Protein AF-G0NCK1-F1 (afdb_monomer)

Solvent-accessible surface area (backbone atoms only — not comparable to full-atom values): 6381 Å² total; per-residue (Å²): 136,85,81,86,69,87,84,57,79,73,86,86,68,78,66,81,61,38,80,46,49,66,48,74,62,87,81,73,84,52,90,65,46,43,81,42,58,88,36,52,41,75,54,63,44,97,35,51,33,38,38,39,38,29,33,47,95,86,33,37,13,32,36,46,56,97,88,40,81,44,78,33,70,27,40,37,37,39,43,38,76,90,77,41,20,24,37,38,32,38,66,86,72,50,74,45,68,77,36,64,49,56,32,36,36,12,30,41,79,112

Sequence (110 aa):
MACVNFNAPLPTSKPPTCDCPSQYITNSTEPGYELNNFYVRGEISDDRCSWNISCANSRIAQGRVNGHLYKSHFFAGLCNGGTQKWIVASGDGILWQDVPIFEYSCVELL

Secondary structure (DSSP, 8-state):
-PPP-TTSPP-----------EEE------TTEEE-GGGEEEEE-TTS-EEEEEESTTPEEEEEETTEEEEESEEEEEEETTTTEEEEEETTS-EEEEESSEEEEEEEE-

Structure (mmCIF, N/CA/C/O backbone):
data_AF-G0NCK1-F1
#
_entry.id   AF-G0NCK1-F1
#
loop_
_atom_site.group_PDB
_atom_site.id
_atom_site.type_symbol
_atom_site.label_atom_id
_atom_site.label_alt_id
_atom_site.label_comp_id
_atom_site.label_asym_id
_atom_site.label_entity_id
_atom_site.label_seq_id
_atom_site.pdbx_PDB_ins_code
_atom_site.Cartn_x
_atom_site.Cartn_y
_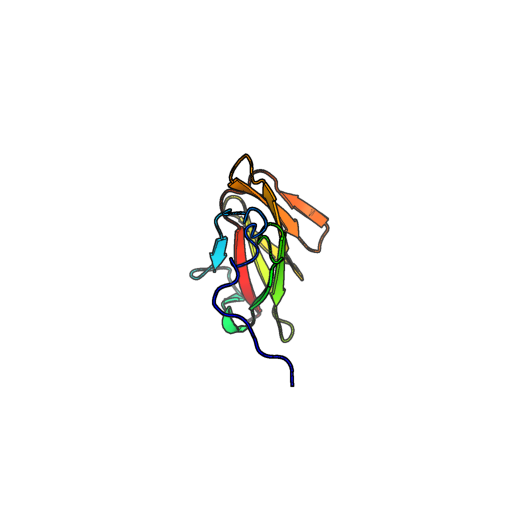atom_site.Cartn_z
_atom_site.occupancy
_atom_site.B_iso_or_equiv
_atom_site.auth_seq_id
_atom_site.auth_comp_id
_atom_site.auth_asym_id
_atom_site.auth_atom_id
_atom_site.pdbx_PDB_model_num
ATOM 1 N N . MET A 1 1 ? -33.078 -32.556 -6.939 1.00 44.72 1 MET A N 1
ATOM 2 C CA . MET A 1 1 ? -33.247 -31.133 -7.299 1.00 44.72 1 MET A CA 1
ATOM 3 C C . MET A 1 1 ? -33.544 -30.396 -6.002 1.00 44.72 1 MET A C 1
ATOM 5 O O . MET A 1 1 ? -34.588 -30.646 -5.419 1.00 44.72 1 MET A O 1
ATOM 9 N N . ALA A 1 2 ? -32.580 -29.653 -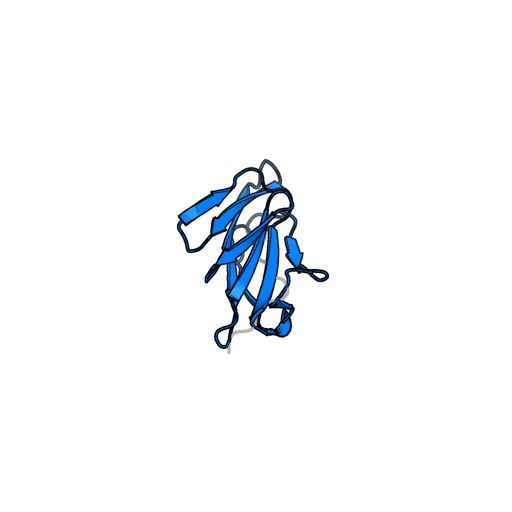5.457 1.00 54.22 2 ALA A N 1
ATOM 10 C CA . ALA A 1 2 ? -32.749 -28.951 -4.184 1.00 54.22 2 ALA A CA 1
ATOM 11 C C . ALA A 1 2 ? -33.238 -27.525 -4.469 1.00 54.22 2 ALA A C 1
ATOM 13 O O . ALA A 1 2 ? -32.583 -26.789 -5.203 1.00 54.22 2 ALA A O 1
ATOM 14 N N . CYS A 1 3 ? -34.41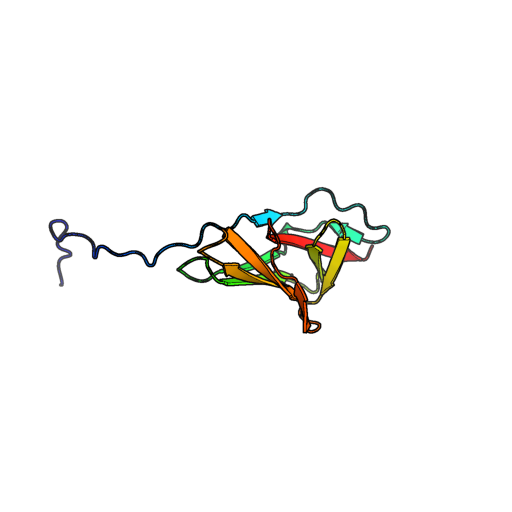1 -27.166 -3.950 1.00 59.78 3 CYS A N 1
ATOM 15 C CA . CYS A 1 3 ? -34.975 -25.828 -4.089 1.00 59.78 3 CYS A CA 1
ATOM 16 C C . CYS A 1 3 ? -34.345 -24.883 -3.062 1.00 59.78 3 CYS A C 1
ATOM 18 O O . CYS A 1 3 ? -34.279 -25.204 -1.876 1.00 59.78 3 CYS A O 1
ATOM 20 N N . VAL A 1 4 ? -33.916 -23.707 -3.516 1.00 63.50 4 VAL A N 1
ATOM 21 C CA . VAL A 1 4 ? -33.474 -22.621 -2.637 1.00 63.50 4 VAL A CA 1
ATOM 22 C C . VAL A 1 4 ? -34.720 -21.967 -2.038 1.00 63.50 4 VAL A C 1
ATOM 24 O O . VAL A 1 4 ? -35.616 -21.547 -2.769 1.00 63.50 4 VAL A O 1
ATOM 27 N N . ASN A 1 5 ? -34.806 -21.920 -0.709 1.00 72.38 5 ASN A N 1
ATOM 28 C CA . ASN A 1 5 ? -35.915 -21.289 0.000 1.00 72.38 5 ASN A CA 1
ATOM 29 C C . ASN A 1 5 ? -35.593 -19.807 0.255 1.00 72.38 5 ASN A C 1
ATOM 31 O O . ASN A 1 5 ? -34.786 -19.491 1.124 1.00 72.38 5 ASN A O 1
ATOM 35 N N . PHE A 1 6 ? -36.244 -18.907 -0.484 1.00 69.00 6 PHE A N 1
ATOM 36 C CA . PHE A 1 6 ? -36.069 -17.452 -0.366 1.00 69.00 6 PHE A CA 1
ATOM 37 C C . PHE A 1 6 ? -36.742 -16.832 0.871 1.00 69.00 6 PHE A C 1
ATOM 39 O O . PHE A 1 6 ? -36.557 -15.647 1.127 1.00 69.00 6 PHE A O 1
ATOM 46 N N . ASN A 1 7 ? -37.496 -17.616 1.650 1.00 74.12 7 ASN A N 1
ATOM 47 C CA . ASN A 1 7 ? -38.114 -17.169 2.902 1.00 74.12 7 ASN A CA 1
ATOM 48 C C . ASN A 1 7 ? -37.244 -17.462 4.135 1.00 74.12 7 ASN A C 1
ATOM 50 O O . ASN A 1 7 ? -37.637 -17.129 5.253 1.00 74.12 7 ASN A O 1
ATOM 54 N N . ALA A 1 8 ? -36.088 -18.110 3.964 1.00 69.81 8 ALA A N 1
ATOM 55 C CA . ALA A 1 8 ? -35.141 -18.283 5.055 1.00 69.81 8 ALA A CA 1
ATOM 56 C C . ALA A 1 8 ? -34.459 -16.934 5.356 1.00 69.81 8 ALA A C 1
ATOM 58 O O . ALA A 1 8 ? -33.982 -16.284 4.422 1.00 69.81 8 ALA A O 1
ATOM 59 N N . PRO A 1 9 ? -34.372 -16.505 6.630 1.00 60.12 9 PRO A N 1
ATOM 60 C CA . PRO A 1 9 ? -33.506 -15.397 7.005 1.00 60.12 9 PRO A CA 1
ATOM 61 C C . PRO A 1 9 ? -32.094 -15.684 6.495 1.00 60.12 9 PRO A C 1
ATOM 63 O O . PRO A 1 9 ? -31.555 -16.767 6.739 1.00 60.12 9 PRO A O 1
ATOM 66 N N . LEU A 1 10 ? -31.502 -14.731 5.772 1.00 61.44 10 LEU A N 1
ATOM 67 C CA . LEU A 1 10 ? -30.082 -14.798 5.433 1.00 61.44 10 LEU A CA 1
ATOM 68 C C . LEU A 1 10 ? -29.298 -14.999 6.739 1.00 61.44 10 LEU A C 1
ATOM 70 O O . LEU A 1 10 ? -29.638 -14.336 7.721 1.00 61.44 10 LEU A O 1
ATOM 74 N N . PRO A 1 11 ? -28.286 -15.885 6.789 1.00 59.56 11 PRO A N 1
ATOM 75 C CA . PRO A 1 11 ? -27.464 -16.044 7.979 1.00 59.56 11 PRO A CA 1
ATOM 76 C C . PRO A 1 11 ? -26.872 -14.684 8.370 1.00 59.56 11 PRO A C 1
ATOM 78 O O . PRO A 1 11 ? -25.963 -14.153 7.732 1.00 59.56 11 PRO A O 1
ATOM 81 N N . THR A 1 12 ? -27.447 -14.087 9.409 1.00 58.06 12 THR A N 1
ATOM 82 C CA . THR A 1 12 ? -27.053 -12.795 9.954 1.00 58.06 12 THR A CA 1
ATOM 83 C C . THR A 1 12 ? -25.906 -12.994 10.923 1.00 58.06 12 THR A C 1
ATOM 85 O O . THR A 1 12 ? -26.111 -13.142 12.121 1.00 58.06 12 THR A O 1
ATOM 88 N N . SER A 1 13 ? -24.696 -12.968 10.384 1.00 54.09 13 SER A N 1
ATOM 89 C CA . SER A 1 13 ? -23.641 -12.081 10.872 1.00 54.09 13 SER A CA 1
ATOM 90 C C . SER A 1 13 ? -22.527 -12.113 9.836 1.00 54.09 13 SER A C 1
ATOM 92 O O . SER A 1 13 ? -21.673 -13.001 9.848 1.00 54.09 13 SER A O 1
ATOM 94 N N . LYS A 1 14 ? -22.528 -11.152 8.906 1.00 56.94 14 LYS A N 1
ATOM 95 C CA . LYS A 1 14 ? -21.279 -10.828 8.216 1.00 56.94 14 LYS A CA 1
ATOM 96 C C . LYS A 1 14 ? -20.248 -10.546 9.324 1.00 56.94 14 LYS A C 1
ATOM 98 O O . LYS A 1 14 ? -20.618 -9.836 10.267 1.00 56.94 14 LYS A O 1
ATOM 103 N N . PRO A 1 15 ? -19.031 -11.121 9.277 1.00 58.78 15 PRO A N 1
ATOM 104 C CA . PRO A 1 15 ? -17.983 -10.766 10.227 1.00 58.78 15 PRO A CA 1
ATOM 105 C C . PRO A 1 15 ? -17.895 -9.239 10.325 1.00 58.78 15 PRO A C 1
ATOM 107 O O . PRO A 1 15 ? -18.112 -8.583 9.297 1.00 58.78 15 PRO A O 1
ATOM 110 N N . PRO A 1 16 ? -17.653 -8.659 11.515 1.00 67.12 16 PRO A N 1
ATOM 111 C CA . PRO A 1 16 ? -17.523 -7.214 11.647 1.00 67.12 16 PRO A CA 1
ATOM 112 C C . PRO A 1 16 ? -16.477 -6.739 10.640 1.00 67.12 16 PRO A C 1
ATOM 114 O O . PRO A 1 16 ? -15.305 -7.083 10.743 1.00 67.12 16 PRO A O 1
ATOM 117 N N . THR A 1 17 ? -16.925 -6.021 9.612 1.00 77.06 17 THR A N 1
ATOM 118 C CA . THR A 1 17 ? -16.027 -5.536 8.572 1.00 77.06 17 THR A CA 1
ATOM 119 C C . THR A 1 17 ? -15.192 -4.409 9.144 1.00 77.06 17 THR A C 1
ATOM 121 O O . THR A 1 17 ? -15.743 -3.427 9.643 1.00 77.06 17 THR A O 1
ATOM 124 N N . CYS A 1 18 ? -13.877 -4.536 9.040 1.00 87.44 18 CYS A N 1
ATOM 125 C CA . CYS A 1 18 ? -12.962 -3.437 9.268 1.00 87.44 18 CYS A CA 1
ATOM 126 C C . CYS A 1 18 ? -13.197 -2.329 8.234 1.00 87.44 18 CYS A C 1
ATOM 128 O O . CYS A 1 18 ? -13.377 -2.599 7.044 1.00 87.44 18 CYS A O 1
ATOM 130 N N . ASP A 1 19 ? -13.172 -1.082 8.701 1.00 89.62 19 ASP A N 1
ATOM 131 C CA . ASP A 1 19 ? -13.429 0.110 7.883 1.00 89.62 19 ASP A CA 1
ATOM 132 C C . ASP A 1 19 ? -12.254 1.098 7.928 1.00 89.62 19 ASP A C 1
ATOM 134 O O . ASP A 1 19 ? -12.429 2.314 7.930 1.00 89.62 19 ASP A O 1
ATOM 138 N N . CYS A 1 20 ? -11.024 0.580 8.021 1.00 95.12 20 CYS A N 1
ATOM 139 C CA . CYS A 1 20 ? -9.846 1.437 7.981 1.00 95.12 20 CYS A CA 1
ATOM 140 C C . CYS A 1 20 ? -9.686 2.083 6.581 1.00 95.12 20 CYS A C 1
ATOM 142 O O . CYS A 1 20 ? -9.800 1.383 5.566 1.00 95.12 20 CYS A O 1
ATOM 144 N N . PRO A 1 21 ? -9.367 3.388 6.487 1.00 96.75 21 PRO A N 1
ATOM 145 C CA . PRO A 1 21 ? -9.248 4.092 5.208 1.00 96.75 21 PRO A CA 1
ATOM 146 C C . PRO A 1 21 ? -8.089 3.596 4.337 1.00 96.75 21 PRO A C 1
ATOM 148 O O . PRO A 1 21 ? -6.989 3.353 4.825 1.00 96.75 21 PRO A O 1
ATOM 151 N N . SER A 1 22 ? -8.282 3.516 3.026 1.00 95.88 22 SER A N 1
ATOM 152 C CA . SER A 1 22 ? -7.226 3.157 2.069 1.00 95.88 22 SER A CA 1
ATOM 153 C C . SER A 1 22 ? -7.425 3.894 0.749 1.00 95.88 22 SER A C 1
ATOM 155 O O . SER A 1 22 ? -8.553 4.252 0.406 1.00 95.88 22 SER A O 1
ATOM 157 N N . GLN A 1 23 ? -6.342 4.142 0.010 1.00 96.12 23 GLN A N 1
ATOM 158 C CA . GLN A 1 23 ? -6.421 4.807 -1.292 1.00 96.12 23 GLN A CA 1
ATOM 159 C C . GLN A 1 23 ? -5.216 4.506 -2.184 1.00 96.12 23 GLN A C 1
ATOM 161 O O . GLN A 1 23 ? -4.127 4.181 -1.710 1.00 96.12 23 GLN A O 1
ATOM 166 N N . TYR A 1 24 ? -5.410 4.695 -3.488 1.00 96.06 24 TYR A N 1
ATOM 167 C CA . TYR A 1 24 ? -4.312 4.704 -4.445 1.00 96.06 24 TYR A CA 1
ATOM 168 C C . TYR A 1 24 ? -3.519 6.008 -4.365 1.00 96.06 24 TYR A C 1
ATOM 170 O O . TYR A 1 24 ? -4.096 7.093 -4.275 1.00 96.06 24 TYR A O 1
ATOM 178 N N . ILE A 1 25 ? -2.201 5.916 -4.514 1.00 95.56 25 ILE A N 1
ATOM 179 C CA . ILE A 1 25 ? -1.360 7.080 -4.786 1.00 95.56 25 ILE A CA 1
ATOM 180 C C . ILE A 1 25 ? -1.503 7.425 -6.273 1.00 95.56 25 ILE A C 1
ATOM 182 O O . ILE A 1 25 ? -1.151 6.625 -7.136 1.00 95.56 25 ILE A O 1
ATOM 186 N N . THR A 1 26 ? -2.014 8.616 -6.587 1.00 91.94 26 THR A N 1
ATOM 187 C CA . THR A 1 26 ? -2.281 9.065 -7.972 1.00 91.94 26 THR A CA 1
ATOM 188 C C . THR A 1 26 ? -1.351 10.180 -8.451 1.00 91.94 26 THR A C 1
ATOM 190 O O . THR A 1 26 ? -1.374 10.539 -9.623 1.00 91.94 26 THR A O 1
ATOM 193 N N . ASN A 1 27 ? -0.522 10.726 -7.561 1.00 83.94 27 ASN A N 1
ATOM 194 C CA . ASN A 1 27 ? 0.332 11.887 -7.813 1.00 83.94 27 ASN A CA 1
ATOM 195 C C . ASN A 1 27 ? 1.752 11.704 -7.246 1.00 83.94 27 ASN A C 1
ATOM 197 O O . ASN A 1 27 ? 2.267 12.553 -6.521 1.00 83.94 27 ASN A O 1
ATOM 201 N N . SER A 1 28 ? 2.380 10.568 -7.540 1.00 68.50 28 SER A N 1
ATOM 202 C CA . SER A 1 28 ? 3.752 10.287 -7.114 1.00 68.50 28 SER A CA 1
ATOM 203 C C . SER A 1 28 ? 4.742 10.930 -8.085 1.00 68.50 28 SER A C 1
ATOM 205 O O . SER A 1 28 ? 4.818 10.534 -9.243 1.00 68.50 28 SER A O 1
ATOM 207 N N . THR A 1 29 ? 5.484 11.933 -7.620 1.00 63.06 29 THR A N 1
ATOM 208 C CA . THR A 1 29 ? 6.588 12.580 -8.349 1.00 63.06 29 THR A CA 1
ATOM 209 C C . THR A 1 29 ? 7.923 12.149 -7.755 1.00 63.06 29 THR A C 1
ATOM 211 O O . THR A 1 29 ? 8.669 12.974 -7.228 1.00 63.06 29 THR A O 1
ATOM 214 N N . GLU A 1 30 ? 8.213 10.848 -7.771 1.00 81.25 30 GLU A N 1
ATOM 215 C CA . GLU A 1 30 ? 9.566 10.385 -7.472 1.00 81.25 30 GLU A CA 1
ATOM 216 C C . GLU A 1 30 ? 10.386 10.371 -8.773 1.00 81.25 30 GLU A C 1
ATOM 218 O O . GLU A 1 30 ? 10.000 9.684 -9.720 1.00 81.25 30 GLU A O 1
ATOM 223 N N . PRO A 1 31 ? 11.492 11.134 -8.869 1.00 84.94 31 PRO A N 1
ATOM 224 C CA . PRO A 1 31 ? 12.296 11.181 -10.085 1.00 84.94 31 PRO A CA 1
ATOM 225 C C . PRO A 1 31 ? 12.764 9.787 -10.522 1.00 84.94 31 PRO A C 1
ATOM 227 O O . PRO A 1 31 ? 13.267 9.013 -9.708 1.00 84.94 31 PRO A O 1
ATOM 230 N N . GLY A 1 32 ? 12.619 9.486 -11.814 1.00 88.75 32 GLY A N 1
ATOM 231 C CA . GLY A 1 32 ? 13.022 8.203 -12.398 1.00 88.75 32 GLY A CA 1
ATOM 232 C C . GLY A 1 32 ? 11.979 7.087 -12.299 1.00 88.75 32 GLY A C 1
ATOM 233 O O . GLY A 1 32 ? 12.268 5.978 -12.733 1.00 88.75 32 GLY A O 1
ATOM 234 N N . TYR A 1 33 ? 10.786 7.358 -11.762 1.00 91.75 33 TYR A N 1
ATOM 23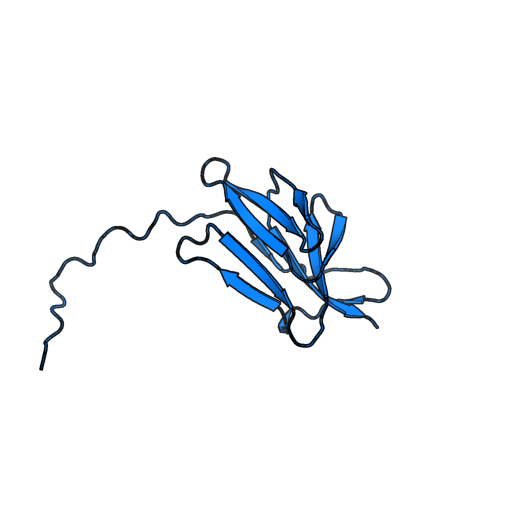5 C CA . TYR A 1 33 ? 9.700 6.382 -11.687 1.00 91.75 33 TYR A CA 1
ATOM 236 C C . TYR A 1 33 ? 8.407 6.921 -12.299 1.00 91.75 33 TYR A C 1
ATOM 238 O O . TYR A 1 33 ? 8.078 8.097 -12.145 1.00 91.75 33 TYR A O 1
ATOM 246 N N . GLU A 1 34 ? 7.646 6.036 -12.937 1.00 92.50 34 GLU A N 1
ATOM 247 C CA . GLU A 1 34 ? 6.309 6.315 -13.462 1.00 92.50 34 GLU A CA 1
ATOM 248 C C . GLU A 1 34 ? 5.248 5.519 -12.698 1.00 92.50 34 GLU A C 1
ATOM 250 O O . GLU A 1 34 ? 5.443 4.345 -12.375 1.00 92.50 34 GLU A O 1
ATOM 255 N N . LEU A 1 35 ? 4.115 6.160 -12.394 1.00 94.44 35 LEU A N 1
ATOM 256 C CA . LEU A 1 35 ? 2.967 5.499 -11.773 1.00 94.44 35 LEU A CA 1
ATOM 257 C C . LEU A 1 35 ? 2.293 4.541 -12.754 1.00 94.44 35 LEU A C 1
ATOM 259 O O . LEU A 1 35 ? 1.896 4.931 -13.846 1.00 94.44 35 LEU A O 1
ATOM 263 N N . ASN A 1 36 ? 2.052 3.312 -12.307 1.00 94.06 36 ASN A N 1
ATOM 264 C CA . ASN A 1 36 ? 1.413 2.277 -13.108 1.00 94.06 36 ASN A CA 1
ATOM 265 C C . ASN A 1 36 ? 0.407 1.440 -12.294 1.00 94.06 36 ASN A C 1
ATOM 267 O O . ASN A 1 36 ? 0.483 0.212 -12.207 1.00 94.06 36 ASN A O 1
ATOM 271 N N . ASN A 1 37 ? -0.563 2.123 -11.676 1.00 95.00 37 ASN A N 1
ATOM 272 C CA . ASN A 1 37 ? -1.550 1.523 -10.762 1.00 95.00 37 ASN A CA 1
ATOM 273 C C . ASN A 1 37 ? -2.450 0.453 -11.394 1.00 95.00 37 ASN A C 1
ATOM 275 O O . ASN A 1 37 ? -3.076 -0.316 -10.668 1.00 95.00 37 ASN A O 1
ATOM 279 N N . PHE A 1 38 ? -2.495 0.361 -12.725 1.00 94.50 38 PHE A N 1
ATOM 280 C CA . PHE A 1 38 ? -3.216 -0.702 -13.426 1.00 94.50 38 PHE A CA 1
ATOM 281 C C . PHE A 1 38 ? -2.712 -2.107 -13.050 1.00 94.50 38 PHE A C 1
ATOM 283 O O . PHE A 1 38 ? -3.455 -3.080 -13.145 1.00 94.50 38 PHE A O 1
ATOM 290 N N . TYR A 1 39 ? -1.461 -2.217 -12.590 1.00 96.69 39 TYR A N 1
ATOM 291 C CA . TYR A 1 39 ? -0.849 -3.487 -12.198 1.00 96.69 39 TYR A CA 1
ATOM 292 C C . TYR A 1 39 ? -0.957 -3.812 -10.707 1.00 96.69 39 TYR A C 1
ATOM 294 O O . TYR A 1 39 ? -0.364 -4.805 -10.276 1.00 96.69 39 TYR A O 1
ATOM 302 N N . VAL A 1 40 ? -1.691 -3.024 -9.917 1.00 97.44 40 VAL A N 1
ATOM 303 C CA . VAL A 1 40 ? -1.897 -3.340 -8.500 1.00 97.44 40 VAL A CA 1
ATOM 304 C C . VAL A 1 40 ? -2.657 -4.657 -8.356 1.00 97.44 40 VAL A C 1
ATOM 306 O O . VAL A 1 40 ? -3.672 -4.896 -9.008 1.00 97.44 40 VAL A O 1
ATOM 309 N N . ARG A 1 41 ? -2.159 -5.515 -7.465 1.00 97.25 41 ARG A N 1
ATOM 310 C CA . ARG A 1 41 ? -2.806 -6.749 -7.027 1.00 97.25 41 ARG A CA 1
ATOM 311 C C . ARG A 1 41 ? -3.053 -6.671 -5.532 1.00 97.25 41 ARG A C 1
ATOM 313 O O . ARG A 1 41 ? -2.106 -6.540 -4.763 1.00 97.25 41 ARG A O 1
ATOM 320 N N . GLY A 1 42 ? -4.319 -6.756 -5.144 1.00 96.00 42 GLY A N 1
ATOM 321 C CA . GLY A 1 42 ? -4.726 -6.791 -3.747 1.00 96.00 42 GLY A CA 1
ATOM 322 C C . GLY A 1 42 ? -5.332 -8.136 -3.378 1.00 96.00 42 GLY A C 1
ATOM 323 O O . GLY A 1 42 ? -6.284 -8.579 -4.016 1.00 96.00 42 GLY A O 1
ATOM 324 N N . GLU A 1 43 ? -4.808 -8.749 -2.326 1.00 97.38 43 GLU A N 1
ATOM 325 C CA . GLU A 1 43 ? -5.463 -9.829 -1.594 1.00 97.38 43 GLU A CA 1
ATOM 326 C C . GLU A 1 43 ? -6.049 -9.219 -0.320 1.00 97.38 43 GLU A C 1
ATOM 328 O O . GLU A 1 43 ? -5.319 -8.750 0.552 1.00 97.38 43 GLU A O 1
ATOM 333 N N . ILE A 1 44 ? -7.376 -9.150 -0.245 1.00 95.19 44 ILE A N 1
ATOM 334 C CA . ILE A 1 44 ? -8.097 -8.522 0.865 1.00 95.19 44 ILE A CA 1
ATOM 335 C C . ILE A 1 44 ? -8.930 -9.606 1.540 1.00 95.19 44 ILE A C 1
ATOM 337 O O . ILE A 1 44 ? -9.667 -10.320 0.862 1.00 95.19 44 ILE A O 1
ATOM 341 N N . SER A 1 45 ? -8.806 -9.733 2.861 1.00 95.12 45 SER A N 1
ATOM 342 C CA . SER A 1 45 ? -9.590 -10.689 3.645 1.00 95.12 45 SER A CA 1
ATOM 343 C C . SER A 1 45 ? -11.091 -10.375 3.596 1.00 95.12 45 SER A C 1
ATOM 345 O O . SER A 1 45 ? -11.498 -9.232 3.382 1.00 95.12 45 SER A O 1
ATOM 347 N N . ASP A 1 46 ? -11.937 -11.376 3.853 1.00 91.25 46 ASP A N 1
ATOM 348 C CA . ASP A 1 46 ? -13.402 -11.227 3.803 1.00 91.25 46 ASP A CA 1
ATOM 349 C C . ASP A 1 46 ? -13.942 -10.178 4.793 1.00 91.25 46 ASP A C 1
ATOM 351 O O . ASP A 1 46 ? -14.908 -9.462 4.508 1.00 91.25 46 ASP A O 1
ATOM 355 N N . ASP A 1 47 ? -13.298 -10.059 5.956 1.00 91.06 47 ASP A N 1
ATOM 356 C CA . ASP A 1 47 ? -13.579 -9.041 6.975 1.00 91.06 47 ASP A CA 1
ATOM 357 C C . ASP A 1 47 ? -12.929 -7.681 6.664 1.00 91.06 47 ASP A C 1
ATOM 359 O O . ASP A 1 47 ? -13.162 -6.703 7.373 1.00 91.06 47 ASP A O 1
ATOM 363 N N . ARG A 1 48 ? -12.138 -7.595 5.587 1.00 91.94 48 ARG A N 1
ATOM 364 C CA . ARG A 1 48 ? -11.356 -6.426 5.157 1.00 91.94 48 ARG A CA 1
ATOM 365 C C . ARG A 1 48 ? -10.352 -5.934 6.203 1.00 91.94 48 ARG A C 1
ATOM 367 O O . ARG A 1 48 ? -9.843 -4.821 6.069 1.00 91.94 48 ARG A O 1
ATOM 374 N N . CYS A 1 49 ? -10.062 -6.731 7.229 1.00 94.12 49 CYS A N 1
ATOM 375 C CA . CYS A 1 49 ? -9.129 -6.387 8.296 1.00 94.12 49 CYS A CA 1
ATOM 376 C C . CYS A 1 49 ? -7.670 -6.634 7.911 1.00 94.12 49 CYS A C 1
ATOM 378 O O . CYS A 1 49 ? -6.778 -6.068 8.538 1.00 94.12 49 CYS A O 1
ATOM 380 N N . SER A 1 50 ? -7.416 -7.436 6.877 1.00 96.38 50 SER A N 1
ATOM 381 C CA . SER A 1 50 ? -6.082 -7.710 6.359 1.00 96.38 50 SER A CA 1
ATOM 382 C C . SER A 1 50 ? -6.020 -7.473 4.857 1.00 96.38 50 SER A C 1
ATOM 384 O O . SER A 1 50 ? -6.902 -7.890 4.106 1.00 96.38 50 SER A O 1
ATOM 386 N N . TRP A 1 51 ? -5.003 -6.729 4.438 1.00 97.56 51 TRP A N 1
ATOM 387 C CA . TRP A 1 51 ? -4.753 -6.371 3.049 1.00 97.56 51 TRP A CA 1
ATOM 388 C C . TRP A 1 51 ? -3.316 -6.749 2.716 1.00 97.56 51 TRP A C 1
ATOM 390 O O . TRP A 1 51 ? -2.408 -6.433 3.478 1.00 97.56 51 TRP A O 1
ATOM 400 N N . ASN A 1 52 ? -3.090 -7.381 1.575 1.00 98.00 52 ASN A N 1
ATOM 401 C CA . ASN A 1 52 ? -1.766 -7.605 1.018 1.00 98.00 52 ASN A CA 1
ATOM 402 C C . ASN A 1 52 ? -1.742 -7.038 -0.400 1.00 98.00 52 ASN A C 1
ATOM 404 O O . ASN A 1 52 ? -2.475 -7.493 -1.277 1.00 98.00 52 ASN A O 1
ATOM 408 N N . ILE A 1 53 ? -0.939 -5.998 -0.597 1.00 98.25 53 ILE A N 1
ATOM 409 C CA . ILE A 1 53 ? -0.841 -5.245 -1.838 1.00 98.25 53 ILE A CA 1
ATOM 410 C C . ILE A 1 53 ? 0.516 -5.504 -2.473 1.00 98.25 53 ILE A C 1
ATOM 412 O O . ILE A 1 53 ? 1.560 -5.227 -1.890 1.00 98.25 53 ILE A O 1
ATOM 416 N N . SER A 1 54 ? 0.496 -5.978 -3.708 1.00 97.88 54 SER A N 1
ATOM 417 C CA . SER A 1 54 ? 1.675 -6.207 -4.536 1.00 97.88 54 SER A CA 1
ATOM 418 C C . SER A 1 54 ? 1.441 -5.683 -5.951 1.00 97.88 54 SER A C 1
ATOM 420 O O . SER A 1 54 ? 0.381 -5.137 -6.271 1.00 97.88 54 SER A O 1
ATOM 422 N N . CYS A 1 55 ? 2.440 -5.846 -6.813 1.00 97.62 55 CYS A N 1
ATOM 423 C CA . CYS A 1 55 ? 2.385 -5.408 -8.198 1.00 97.62 55 CYS A CA 1
ATOM 424 C C . CYS A 1 55 ? 2.625 -6.569 -9.163 1.00 97.62 55 CYS A C 1
ATOM 426 O O . CYS A 1 55 ? 3.478 -7.428 -8.948 1.00 97.62 55 CYS A O 1
ATOM 428 N N . ALA A 1 56 ? 1.865 -6.596 -10.254 1.00 96.38 56 ALA A N 1
ATOM 429 C CA . ALA A 1 56 ? 2.045 -7.563 -11.327 1.00 96.38 56 ALA A CA 1
ATOM 430 C C . ALA A 1 56 ? 3.247 -7.214 -12.218 1.00 96.38 56 ALA A C 1
ATOM 432 O O . ALA A 1 56 ? 3.711 -6.076 -12.254 1.00 96.38 56 ALA A O 1
ATOM 433 N N . ASN A 1 57 ? 3.676 -8.187 -13.030 1.00 92.75 57 ASN A N 1
ATOM 434 C CA . ASN A 1 57 ? 4.571 -7.976 -14.170 1.00 92.75 57 ASN A CA 1
ATOM 435 C C . ASN A 1 57 ? 5.850 -7.183 -13.827 1.00 92.75 57 ASN A C 1
ATOM 437 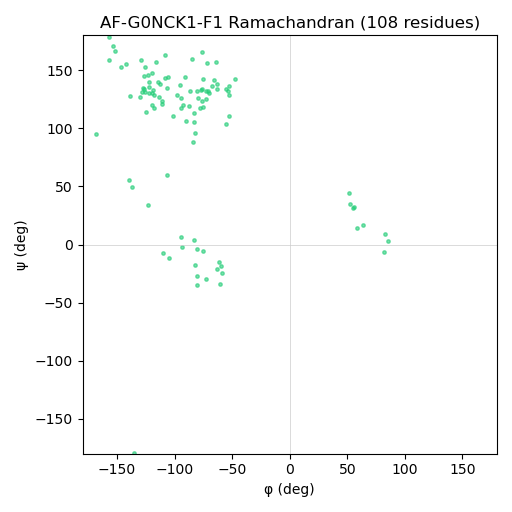O O . ASN A 1 57 ? 6.210 -6.259 -14.558 1.00 92.75 57 ASN A O 1
ATOM 441 N N . SER A 1 58 ? 6.490 -7.529 -12.707 1.00 87.75 58 SER A N 1
ATOM 442 C CA . SER A 1 58 ? 7.756 -6.947 -12.230 1.00 87.75 58 SER A CA 1
ATOM 443 C C . SER A 1 58 ? 7.716 -5.454 -11.879 1.00 87.75 58 SER A C 1
ATOM 445 O O . SER A 1 58 ? 8.771 -4.833 -11.760 1.00 87.75 58 SER A O 1
ATOM 447 N N . ARG A 1 59 ? 6.525 -4.867 -11.694 1.00 94.69 59 ARG A N 1
ATOM 448 C CA . ARG A 1 59 ? 6.388 -3.503 -11.163 1.00 94.69 59 ARG A CA 1
ATOM 449 C C . ARG A 1 59 ? 6.732 -3.498 -9.681 1.00 94.69 59 ARG A C 1
ATOM 451 O O . ARG A 1 59 ? 6.633 -4.518 -9.001 1.00 94.69 59 ARG A O 1
ATOM 458 N N . ILE A 1 60 ? 7.121 -2.336 -9.186 1.00 95.38 60 ILE A N 1
ATOM 459 C CA . ILE A 1 60 ? 7.551 -2.160 -7.805 1.00 95.38 60 ILE A CA 1
ATOM 460 C C . ILE A 1 60 ? 6.364 -1.629 -7.010 1.00 95.38 60 ILE A C 1
ATOM 462 O O . ILE A 1 60 ? 5.740 -0.646 -7.416 1.00 95.38 60 ILE A O 1
ATOM 466 N N . ALA A 1 61 ? 6.049 -2.271 -5.884 1.00 96.75 61 ALA A N 1
ATOM 467 C CA . ALA A 1 61 ? 5.044 -1.745 -4.976 1.00 96.75 61 ALA A CA 1
ATOM 468 C C . ALA A 1 61 ? 5.607 -0.504 -4.289 1.00 96.75 61 ALA A C 1
ATOM 470 O O . ALA A 1 61 ? 6.732 -0.508 -3.782 1.00 96.75 61 ALA A O 1
ATOM 471 N N . GLN A 1 62 ? 4.819 0.562 -4.274 1.00 96.31 62 GLN A N 1
ATOM 472 C CA . GLN A 1 62 ? 5.145 1.805 -3.600 1.00 96.31 62 GLN A CA 1
ATOM 473 C C . GLN A 1 62 ? 4.074 2.082 -2.544 1.00 96.31 62 GLN A C 1
ATOM 475 O O . GLN A 1 62 ? 2.882 2.004 -2.820 1.00 96.31 62 GLN A O 1
ATOM 480 N N . GLY A 1 63 ? 4.505 2.386 -1.324 1.00 95.81 63 GLY A N 1
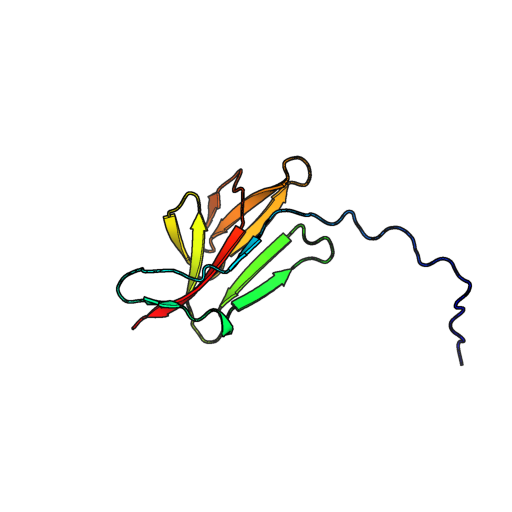ATOM 481 C CA . GLY A 1 63 ? 3.639 2.749 -0.206 1.00 95.81 63 GLY A CA 1
ATOM 482 C C . GLY A 1 63 ? 3.975 4.146 0.292 1.00 95.81 63 GLY A C 1
ATOM 483 O O . GLY A 1 63 ? 5.138 4.554 0.240 1.00 95.81 63 GLY A O 1
ATOM 484 N N . ARG A 1 64 ? 2.979 4.886 0.785 1.00 95.81 64 ARG A N 1
ATOM 485 C CA . ARG A 1 64 ? 3.205 6.171 1.459 1.00 95.81 64 ARG A CA 1
ATOM 486 C C . ARG A 1 64 ? 2.882 6.030 2.938 1.00 95.81 64 ARG A C 1
ATOM 488 O O . ARG A 1 64 ? 1.759 5.707 3.305 1.00 95.81 64 ARG A O 1
ATOM 495 N N . VAL A 1 65 ? 3.870 6.295 3.787 1.00 95.44 65 VAL A N 1
ATOM 496 C CA . VAL A 1 65 ? 3.698 6.291 5.242 1.00 95.44 65 VAL A CA 1
ATOM 497 C C . VAL A 1 65 ? 4.279 7.577 5.807 1.00 95.44 65 VAL A C 1
ATOM 499 O O . VAL A 1 65 ? 5.419 7.929 5.516 1.00 95.44 65 VAL A O 1
ATOM 502 N N . ASN A 1 66 ? 3.485 8.308 6.594 1.00 91.50 66 ASN A N 1
ATOM 503 C CA . ASN A 1 66 ? 3.866 9.601 7.180 1.00 91.50 66 ASN A CA 1
ATOM 504 C C . ASN A 1 66 ? 4.401 10.615 6.146 1.00 91.50 66 ASN A C 1
ATOM 506 O O . ASN A 1 66 ? 5.312 11.383 6.435 1.00 91.50 66 ASN A O 1
ATOM 510 N N . GLY A 1 67 ? 3.860 10.597 4.923 1.00 91.12 67 GLY A N 1
ATOM 511 C CA . GLY A 1 67 ? 4.289 11.471 3.824 1.00 91.12 67 GLY A CA 1
ATOM 512 C C . GLY A 1 67 ? 5.535 11.002 3.064 1.00 91.12 67 GLY A C 1
ATOM 513 O O . GLY A 1 67 ? 5.852 11.575 2.025 1.00 91.12 67 GLY A O 1
ATOM 514 N N . HIS A 1 68 ? 6.207 9.943 3.518 1.00 93.19 68 HIS A N 1
ATOM 515 C CA . HIS A 1 68 ? 7.375 9.374 2.851 1.00 93.19 68 HIS A CA 1
ATOM 516 C C . HIS A 1 68 ? 6.983 8.208 1.947 1.00 93.19 68 HIS A C 1
ATOM 518 O O . HIS A 1 68 ? 6.164 7.368 2.322 1.00 93.19 68 HIS A O 1
ATOM 524 N N . LEU A 1 69 ? 7.578 8.168 0.755 1.00 94.25 69 LEU A N 1
ATOM 525 C CA . LEU A 1 69 ? 7.416 7.070 -0.190 1.00 94.25 69 LEU A CA 1
ATOM 526 C C . LEU A 1 69 ? 8.441 5.976 0.108 1.00 94.25 69 LEU A C 1
ATOM 528 O O . LEU A 1 69 ? 9.632 6.245 0.254 1.00 94.25 69 LEU A O 1
ATOM 532 N N . TYR A 1 70 ? 7.961 4.743 0.157 1.00 95.12 70 TYR A N 1
ATOM 533 C CA . TYR A 1 70 ? 8.757 3.539 0.331 1.00 95.12 70 TYR A CA 1
ATOM 534 C C . TYR A 1 70 ? 8.492 2.606 -0.837 1.00 95.12 70 TYR A C 1
ATOM 536 O O . TYR A 1 70 ? 7.371 2.542 -1.340 1.00 95.12 70 TYR A O 1
ATOM 544 N N . LYS A 1 71 ? 9.513 1.862 -1.249 1.00 95.06 71 LYS A N 1
ATOM 545 C CA . LYS A 1 71 ? 9.393 0.830 -2.275 1.00 95.06 71 LYS A CA 1
ATOM 546 C C . LYS A 1 71 ? 9.660 -0.529 -1.658 1.00 95.06 71 LYS A C 1
ATOM 548 O O . LYS A 1 71 ? 10.555 -0.650 -0.830 1.00 95.06 71 LYS A O 1
ATOM 553 N N . SER A 1 72 ? 8.888 -1.523 -2.066 1.00 96.69 72 SER A N 1
ATOM 554 C CA . SER A 1 72 ? 9.074 -2.912 -1.662 1.00 96.69 72 SER A CA 1
ATOM 555 C C . SER A 1 72 ? 8.440 -3.842 -2.697 1.00 96.69 72 SER A C 1
ATOM 557 O O . SER A 1 72 ? 7.861 -3.397 -3.690 1.00 96.69 72 SER A O 1
ATOM 559 N N . HIS A 1 73 ? 8.549 -5.149 -2.487 1.00 95.31 73 HIS A N 1
ATOM 560 C CA . HIS A 1 73 ? 7.899 -6.138 -3.347 1.00 95.31 73 HIS A CA 1
ATOM 561 C C . HIS A 1 73 ? 6.408 -6.327 -3.004 1.00 95.31 73 HIS A C 1
ATOM 563 O O . HIS A 1 73 ? 5.611 -6.636 -3.890 1.00 95.31 73 HIS A O 1
ATOM 569 N N . PHE A 1 74 ? 6.017 -6.077 -1.750 1.00 97.75 74 PHE A N 1
ATOM 570 C CA . PHE A 1 74 ? 4.625 -5.931 -1.320 1.00 97.75 74 PHE A CA 1
ATOM 571 C C . PHE A 1 74 ? 4.523 -5.017 -0.088 1.00 97.75 74 PHE A C 1
ATOM 573 O O . PHE A 1 74 ? 5.520 -4.738 0.585 1.00 97.75 74 PHE A O 1
ATOM 580 N N . PHE A 1 75 ? 3.301 -4.591 0.221 1.00 98.38 75 PHE A N 1
ATOM 581 C CA . PHE A 1 75 ? 2.919 -3.999 1.497 1.00 98.38 75 PHE A CA 1
ATOM 582 C C . PHE A 1 75 ? 1.730 -4.758 2.079 1.00 98.38 75 PHE A C 1
ATOM 584 O O . PHE A 1 75 ? 0.731 -4.970 1.394 1.00 98.38 75 PHE A O 1
ATOM 591 N N . ALA A 1 76 ? 1.815 -5.134 3.350 1.00 98.31 76 ALA A N 1
ATOM 592 C CA . ALA A 1 76 ? 0.710 -5.719 4.092 1.00 98.31 76 ALA A CA 1
ATOM 593 C C . ALA A 1 76 ? 0.126 -4.699 5.073 1.00 98.31 76 ALA A C 1
ATOM 595 O O . ALA A 1 76 ? 0.854 -3.902 5.659 1.00 98.31 76 ALA A O 1
ATOM 596 N N . GLY A 1 77 ? -1.186 -4.736 5.268 1.00 97.81 77 GLY A N 1
ATOM 597 C CA . GLY A 1 77 ? -1.927 -3.904 6.202 1.00 97.81 77 GLY A CA 1
ATOM 598 C C . GLY A 1 77 ? -2.777 -4.764 7.130 1.00 97.81 77 GLY A C 1
ATOM 599 O O . GLY A 1 77 ? -3.480 -5.664 6.673 1.00 97.81 77 GLY A O 1
ATOM 600 N N . LEU A 1 78 ? -2.740 -4.469 8.427 1.00 97.69 78 LEU A N 1
ATOM 601 C CA . LEU A 1 78 ? -3.677 -4.982 9.424 1.00 97.69 78 LEU A CA 1
ATOM 602 C C . LEU A 1 78 ? -4.445 -3.814 10.041 1.00 97.69 78 LEU A C 1
ATOM 604 O O . LEU A 1 78 ? -3.852 -2.925 10.650 1.00 97.69 78 LEU A O 1
ATOM 608 N N . CYS A 1 79 ? -5.762 -3.800 9.864 1.00 96.81 79 CYS A N 1
ATOM 609 C CA . CYS A 1 79 ? -6.637 -2.769 10.402 1.00 96.81 79 CYS A CA 1
ATOM 610 C C . CYS A 1 79 ? -6.912 -3.033 11.882 1.00 96.81 79 CYS A C 1
ATOM 612 O O . CYS A 1 79 ? -7.401 -4.095 12.268 1.00 96.81 79 CYS A O 1
ATOM 614 N N . ASN A 1 80 ? -6.651 -2.036 12.720 1.00 92.25 80 ASN A N 1
ATOM 615 C CA . ASN A 1 80 ? -7.099 -2.028 14.099 1.00 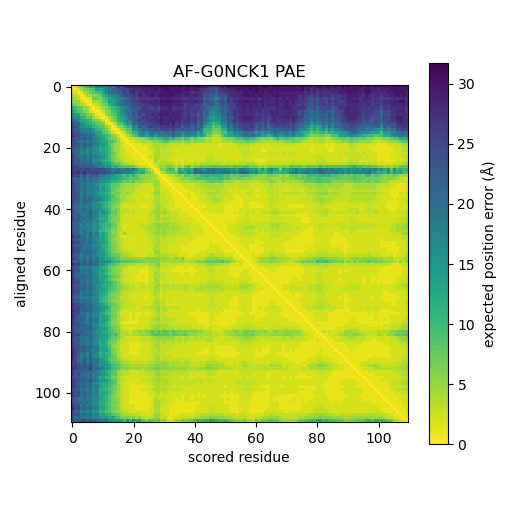92.25 80 ASN A CA 1
ATOM 616 C C . ASN A 1 80 ? -8.547 -1.525 14.149 1.00 92.25 80 ASN A C 1
ATOM 618 O O . ASN A 1 80 ? -8.799 -0.328 14.027 1.00 92.25 80 ASN A O 1
ATOM 622 N N . GLY A 1 81 ? -9.503 -2.432 14.363 1.00 86.25 81 GLY A N 1
ATOM 623 C CA . GLY A 1 81 ? -10.928 -2.087 14.420 1.00 86.25 81 GLY A CA 1
ATOM 624 C C . GLY A 1 81 ? -11.317 -1.134 15.561 1.00 86.25 81 GLY A C 1
ATOM 625 O O . GLY A 1 81 ? -12.342 -0.467 15.460 1.00 86.25 81 GLY A O 1
ATOM 626 N N . GLY A 1 82 ? -10.510 -1.031 16.624 1.00 87.94 82 GLY A N 1
ATOM 627 C CA . GLY A 1 82 ? -10.765 -0.121 17.744 1.00 87.94 82 GLY A CA 1
ATOM 628 C C . GLY A 1 82 ? -10.338 1.322 17.471 1.00 87.94 82 GLY A C 1
ATOM 629 O O . GLY A 1 82 ? -10.999 2.251 17.927 1.00 87.94 82 GLY A O 1
ATOM 630 N N . THR A 1 83 ? -9.247 1.523 16.725 1.00 91.69 83 THR A N 1
ATOM 631 C CA . THR A 1 83 ? -8.716 2.862 16.403 1.00 91.69 83 THR A CA 1
ATOM 632 C C . THR A 1 83 ? -8.994 3.305 14.970 1.00 91.69 83 THR A C 1
ATOM 634 O O . THR A 1 83 ? -8.779 4.473 14.654 1.00 91.69 83 THR A O 1
ATOM 637 N N . GLN A 1 84 ? -9.445 2.387 14.110 1.00 92.19 84 GLN A N 1
ATOM 638 C CA . GLN A 1 84 ? -9.589 2.563 12.661 1.00 92.19 84 GLN A CA 1
ATOM 639 C C . GLN A 1 84 ? -8.286 2.989 11.963 1.00 92.19 84 GLN A C 1
ATOM 641 O O . GLN A 1 84 ? -8.304 3.706 10.964 1.00 92.19 84 GLN A O 1
ATOM 646 N N . LYS A 1 85 ? -7.141 2.532 12.484 1.00 96.12 85 LYS A N 1
ATOM 647 C CA . LYS A 1 85 ? -5.812 2.772 11.908 1.00 96.12 85 LYS A CA 1
ATOM 648 C C . LYS A 1 85 ? -5.155 1.475 11.464 1.00 96.12 85 LYS A C 1
ATOM 650 O O . LYS A 1 85 ? -5.447 0.403 11.990 1.00 96.12 85 LYS A O 1
ATOM 655 N N . TRP A 1 86 ? -4.217 1.587 10.537 1.00 97.94 86 TRP A N 1
ATOM 656 C CA . TRP A 1 86 ? -3.439 0.471 10.025 1.00 97.94 86 TRP A CA 1
ATOM 657 C C . TRP A 1 86 ? -2.146 0.253 10.803 1.00 97.94 86 TRP A C 1
ATOM 659 O O . TRP A 1 86 ? -1.445 1.192 11.189 1.00 97.94 86 TRP A O 1
ATOM 669 N N . ILE A 1 87 ? -1.794 -1.018 10.939 1.00 98.06 87 ILE A N 1
ATOM 670 C CA . ILE A 1 87 ? -0.414 -1.470 11.043 1.00 98.06 87 ILE A CA 1
ATOM 671 C C . ILE A 1 87 ? 0.011 -1.847 9.624 1.00 98.06 87 ILE A C 1
ATOM 673 O O . ILE A 1 87 ? -0.586 -2.742 9.030 1.00 98.06 87 ILE A O 1
ATOM 677 N N . VAL A 1 88 ? 1.007 -1.159 9.074 1.00 98.44 88 VAL A N 1
ATOM 678 C CA . VAL A 1 88 ? 1.535 -1.408 7.728 1.00 98.44 88 VAL A CA 1
ATOM 679 C C . VAL A 1 88 ? 2.894 -2.084 7.848 1.00 98.44 88 VAL A C 1
ATOM 681 O O . VAL A 1 88 ? 3.730 -1.642 8.630 1.00 98.44 88 VAL A O 1
ATOM 684 N N . ALA A 1 89 ? 3.134 -3.128 7.066 1.00 98.19 89 ALA A N 1
ATOM 685 C CA . ALA A 1 89 ? 4.421 -3.798 6.955 1.00 98.19 89 ALA A CA 1
ATOM 686 C C . ALA A 1 89 ? 4.901 -3.781 5.500 1.00 98.19 89 ALA A C 1
ATOM 688 O O . ALA A 1 89 ? 4.115 -4.053 4.592 1.00 98.19 89 ALA A O 1
ATOM 689 N N . SER A 1 90 ? 6.178 -3.478 5.265 1.00 97.88 90 SER A N 1
ATOM 690 C CA . SER A 1 90 ? 6.808 -3.714 3.962 1.00 97.88 90 SER A CA 1
ATOM 691 C C . SER A 1 90 ? 7.315 -5.149 3.864 1.00 97.88 90 SER A C 1
ATOM 693 O O . SER A 1 90 ? 7.591 -5.800 4.874 1.00 97.88 90 SER A O 1
ATOM 695 N N . GLY A 1 91 ? 7.517 -5.625 2.638 1.00 94.06 91 GLY A N 1
ATOM 696 C CA . GLY A 1 91 ? 8.177 -6.904 2.399 1.00 94.06 91 GLY A CA 1
ATOM 697 C C . GLY A 1 91 ? 9.611 -6.983 2.948 1.00 94.06 91 GLY A C 1
ATOM 698 O O . GLY A 1 91 ? 10.115 -8.075 3.190 1.00 94.06 91 GLY A O 1
ATOM 699 N N . ASP A 1 92 ? 10.249 -5.844 3.220 1.00 93.12 92 ASP A N 1
ATOM 700 C CA . ASP A 1 92 ? 11.589 -5.764 3.824 1.00 93.12 92 ASP A CA 1
ATOM 701 C C . ASP A 1 92 ? 11.565 -5.872 5.363 1.00 93.12 92 ASP A C 1
ATOM 703 O O . ASP A 1 92 ? 12.596 -5.733 6.019 1.00 93.12 92 ASP A O 1
ATOM 707 N N . GLY A 1 93 ? 10.389 -6.102 5.958 1.00 92.62 93 GLY A N 1
ATOM 708 C CA . GLY A 1 93 ? 10.212 -6.281 7.400 1.00 92.62 93 GLY A CA 1
ATOM 709 C C . GLY A 1 93 ? 10.105 -4.980 8.200 1.00 92.62 93 GLY A C 1
ATOM 710 O O . GLY A 1 93 ? 10.113 -5.022 9.430 1.00 92.62 93 GLY A O 1
ATOM 711 N N . ILE A 1 94 ? 9.987 -3.824 7.537 1.00 96.81 94 ILE A N 1
ATOM 712 C CA . ILE A 1 94 ? 9.728 -2.548 8.217 1.00 96.81 94 ILE A CA 1
ATOM 713 C C . ILE A 1 94 ? 8.256 -2.505 8.614 1.00 96.81 94 ILE A C 1
ATOM 715 O O . ILE A 1 94 ? 7.390 -2.809 7.797 1.00 96.81 94 ILE A O 1
ATOM 719 N N . LEU A 1 95 ? 7.976 -2.105 9.853 1.00 97.75 95 LEU A N 1
ATOM 720 C CA . LEU A 1 95 ? 6.626 -2.036 10.401 1.00 97.75 95 LEU A CA 1
ATOM 721 C C . LEU A 1 95 ? 6.312 -0.618 10.883 1.00 97.75 95 LEU A C 1
ATOM 723 O O . LEU A 1 95 ? 7.066 -0.027 11.656 1.00 97.75 95 LEU A O 1
ATOM 727 N N . TRP A 1 96 ? 5.166 -0.098 10.457 1.00 98.12 96 TRP A N 1
ATOM 728 C CA . TRP A 1 96 ? 4.626 1.196 10.853 1.00 98.12 96 TRP A CA 1
ATOM 729 C C . TRP A 1 96 ? 3.281 1.005 11.542 1.00 98.12 96 TRP A C 1
ATOM 731 O O . TRP A 1 96 ? 2.417 0.284 11.050 1.00 98.12 96 TRP A O 1
ATOM 741 N N . GLN A 1 97 ? 3.100 1.658 12.684 1.00 97.50 97 GLN A N 1
ATOM 742 C CA . GLN A 1 97 ? 1.870 1.592 13.471 1.00 97.50 97 GLN A CA 1
ATOM 743 C C . GLN A 1 97 ? 1.101 2.903 13.370 1.00 97.50 97 GLN A C 1
ATOM 745 O O . GLN A 1 97 ? 1.659 3.932 12.987 1.00 97.50 97 GLN A O 1
ATOM 750 N N . ASP A 1 98 ? -0.179 2.851 13.738 1.00 96.88 98 ASP A N 1
ATOM 751 C CA . ASP A 1 98 ? -1.065 4.012 13.779 1.00 96.88 98 ASP A CA 1
ATOM 752 C C . ASP A 1 98 ? -1.145 4.785 12.451 1.00 96.88 98 ASP A C 1
ATOM 754 O O . ASP A 1 98 ? -1.375 5.997 12.437 1.00 96.88 98 ASP A O 1
ATOM 758 N N . VAL A 1 99 ? -0.999 4.082 11.324 1.00 98.00 99 VAL A N 1
ATOM 759 C CA . VAL A 1 99 ? -1.061 4.681 9.990 1.00 98.00 99 VAL A CA 1
ATOM 760 C C . VAL A 1 99 ? -2.527 4.994 9.659 1.00 98.00 99 VAL A C 1
ATOM 762 O O . VAL A 1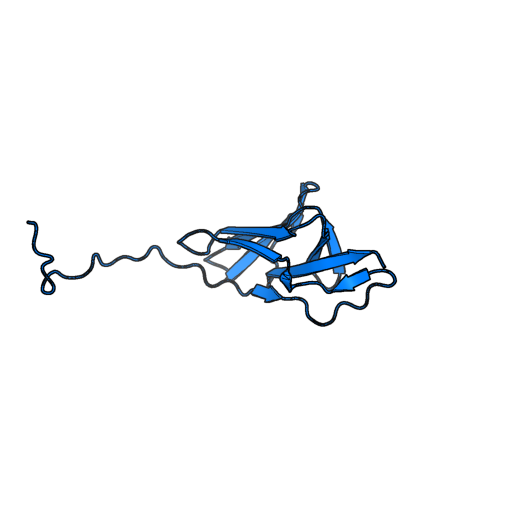 99 ? -3.348 4.078 9.603 1.00 98.00 99 VAL A O 1
ATOM 765 N N . PRO A 1 100 ? -2.902 6.268 9.444 1.00 96.94 100 PRO A N 1
ATOM 766 C CA . PRO A 1 100 ? -4.310 6.651 9.319 1.00 96.94 100 PRO A CA 1
ATOM 767 C C . PRO A 1 100 ? -4.946 6.201 7.999 1.00 96.94 100 PRO A C 1
ATOM 769 O O . PRO A 1 100 ? -6.146 5.956 7.951 1.00 96.94 100 PRO A O 1
ATOM 772 N N . ILE A 1 101 ? -4.155 6.100 6.928 1.00 97.25 101 ILE A 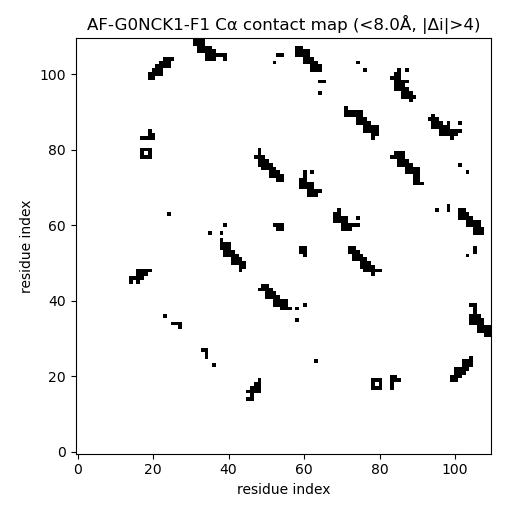N 1
ATOM 773 C CA . ILE A 1 101 ? -4.616 5.710 5.594 1.00 97.25 101 ILE A CA 1
ATOM 774 C C . ILE A 1 101 ? -3.580 4.764 4.995 1.00 97.25 101 ILE A C 1
ATOM 776 O O . ILE A 1 101 ? -2.397 5.099 4.957 1.00 97.25 101 ILE A O 1
ATOM 780 N N . PHE A 1 102 ? -4.010 3.598 4.515 1.00 97.81 102 PHE A N 1
ATOM 781 C CA . PHE A 1 102 ? -3.126 2.702 3.775 1.00 97.81 102 PHE A CA 1
ATOM 782 C C . PHE A 1 102 ? -3.039 3.156 2.314 1.00 97.81 102 PHE A C 1
ATOM 784 O O . PHE A 1 102 ? -3.927 2.875 1.505 1.00 97.81 102 PHE A O 1
ATOM 791 N N . GLU A 1 103 ? -1.996 3.927 2.005 1.00 97.62 103 GLU A N 1
ATOM 792 C CA . GLU A 1 103 ? -1.722 4.466 0.672 1.00 97.62 103 GLU A CA 1
ATOM 793 C C . GLU A 1 103 ? -0.758 3.566 -0.104 1.00 97.62 103 GLU A C 1
ATOM 795 O O . GLU A 1 103 ? 0.353 3.296 0.362 1.00 97.62 103 GLU A O 1
ATOM 800 N N . TYR A 1 104 ? -1.158 3.149 -1.306 1.00 97.25 104 TYR A N 1
ATOM 801 C CA . TYR A 1 104 ? -0.376 2.240 -2.143 1.00 97.25 104 TYR A CA 1
ATOM 802 C C . TYR A 1 104 ? -0.455 2.583 -3.637 1.00 97.25 104 TYR A C 1
ATOM 804 O O . TYR A 1 104 ? -1.415 3.183 -4.119 1.00 97.25 104 TYR A O 1
ATOM 812 N N . SER A 1 105 ? 0.560 2.180 -4.388 1.00 96.81 105 SER A N 1
ATOM 813 C CA . SER A 1 105 ? 0.632 2.264 -5.846 1.00 96.81 105 SER A CA 1
ATOM 814 C C . SER A 1 105 ? 1.557 1.190 -6.409 1.00 96.81 105 SER A C 1
ATOM 816 O O . SER A 1 105 ? 2.295 0.522 -5.682 1.00 96.81 105 SER A O 1
ATOM 818 N N . CYS A 1 106 ? 1.536 1.055 -7.732 1.00 96.69 106 CYS A N 1
ATOM 819 C CA . CYS A 1 106 ? 2.614 0.414 -8.471 1.00 96.69 106 CYS A CA 1
ATOM 820 C C . CYS A 1 106 ? 3.390 1.466 -9.245 1.00 96.69 106 CYS A C 1
ATOM 822 O O . CYS A 1 106 ? 2.795 2.396 -9.790 1.00 96.69 106 CYS A O 1
ATOM 824 N N . VAL A 1 107 ? 4.704 1.289 -9.325 1.00 95.38 107 VAL A N 1
ATOM 825 C CA . VAL A 1 107 ? 5.583 2.106 -10.161 1.00 95.38 107 VAL A CA 1
ATOM 826 C C . VAL A 1 107 ? 6.482 1.237 -11.028 1.00 95.38 107 VAL A C 1
ATOM 828 O O . VAL A 1 107 ? 6.741 0.071 -10.713 1.00 95.38 107 VAL A O 1
ATOM 831 N N . GLU A 1 108 ? 6.986 1.813 -12.109 1.00 93.56 108 GLU A N 1
ATOM 832 C CA . GLU A 1 108 ? 8.069 1.247 -12.913 1.00 93.56 108 GLU A CA 1
ATOM 833 C C . GLU A 1 108 ? 9.207 2.252 -13.073 1.00 93.56 108 GLU A C 1
ATOM 835 O O . GLU A 1 108 ? 9.000 3.458 -12.946 1.00 93.56 108 GLU A O 1
ATOM 840 N N . LEU A 1 109 ? 10.423 1.739 -13.257 1.00 91.06 109 LEU A N 1
ATOM 841 C CA . LEU A 1 109 ? 11.608 2.556 -13.501 1.00 91.06 109 LEU A CA 1
ATOM 842 C C . LEU A 1 109 ? 11.585 3.037 -14.959 1.00 91.06 109 LEU A C 1
ATOM 844 O O . LEU A 1 109 ? 11.336 2.222 -15.850 1.00 91.06 109 LEU A O 1
ATOM 848 N N . LEU A 1 110 ? 11.836 4.333 -15.166 1.00 86.62 110 LEU A N 1
ATOM 849 C CA . LEU A 1 110 ? 11.947 4.968 -16.486 1.00 86.62 110 LEU A CA 1
ATOM 850 C C . LEU A 1 110 ? 13.225 4.566 -17.238 1.00 86.62 110 LEU A C 1
ATOM 852 O O . LEU A 1 110 ? 14.264 4.344 -16.573 1.00 86.62 110 LEU A O 1
#

Foldseek 3Di:
DDDDDPPDPDPPDQDQAQDQAEDEDPDDPDPQKDFDQVQWDWDADSSSQKIKIAGPDPWWKWWAFPNDIDTARIKMWGADSVLSATFIAGPVGDTDPRGRYTYITTMDGD

Organism: Caenorhabditis brenneri (NCBI:txid135651)

pLDDT: mean 89.11, std 12.89, range [44.72, 98.44]

Nearest PDB structures (foldseek):
  8tew-assembly1_G  TM=4.913E-01  e=1.663E+00  Human herpesvirus 5 strain AD169
  8teu-assembly1_G  TM=4.733E-01  e=3.470E+00  Human herpesvirus 5 strain AD169
  8vww-assembly1_A  TM=2.621E-01  e=7.116E-01  Crimean-Congo hemorrhagic fever virus strain IbAr10200

Radius of gyration: 17.49 Å; Cα contacts (8 Å, |Δi|>4): 241; chains: 1; bounding box: 51×44×34 Å

Mean predicted aligned error: 7.51 Å